Protein AF-A0A7W8BLD5-F1 (afdb_monomer_lite)

Radius of gyration: 14.89 Å; chains: 1; bounding box: 40×36×44 Å

Secondary structure (DSSP, 8-state):
----SEEE-SSSEEEEESSSSEEEEE--HHHHHHHHHHHHH-TTEEEPTT-SEEEEE--SHHHHHHHHHHHHHHHHHHHTS---S-------STT---PPPP------

Organism: NCBI:txid67303

Structure (mmCIF, N/CA/C/O backbone):
data_AF-A0A7W8BLD5-F1
#
_entry.id   AF-A0A7W8BLD5-F1
#
loop_
_atom_site.group_PDB
_atom_site.id
_atom_site.type_symbol
_atom_site.label_atom_id
_atom_site.label_alt_id
_atom_site.label_comp_id
_atom_site.label_asym_id
_atom_site.label_entity_id
_atom_site.label_seq_id
_atom_site.pdbx_PDB_ins_code
_atom_site.Cartn_x
_atom_site.Cartn_y
_atom_site.Cartn_z
_atom_site.occupancy
_atom_site.B_iso_or_equiv
_atom_site.auth_seq_id
_atom_site.auth_comp_id
_atom_site.auth_asym_id
_atom_site.auth_atom_id
_atom_site.pdbx_PDB_model_num
ATOM 1 N N . MET A 1 1 ? 24.623 -1.999 7.599 1.00 39.31 1 MET A N 1
ATOM 2 C CA . MET A 1 1 ? 23.673 -0.877 7.752 1.00 39.31 1 MET A CA 1
ATOM 3 C C . MET A 1 1 ? 22.294 -1.494 7.961 1.00 39.31 1 MET A C 1
ATOM 5 O O . MET A 1 1 ? 21.892 -2.286 7.121 1.00 39.31 1 MET A O 1
ATOM 9 N N . ARG A 1 2 ? 21.638 -1.289 9.112 1.00 40.41 2 ARG A N 1
ATOM 10 C CA . ARG A 1 2 ? 20.278 -1.806 9.354 1.00 40.41 2 ARG A CA 1
ATOM 11 C C . ARG A 1 2 ? 19.294 -0.724 8.914 1.00 40.41 2 ARG A C 1
ATOM 13 O O . ARG A 1 2 ? 19.271 0.336 9.530 1.00 40.41 2 ARG A O 1
ATOM 20 N N . TYR A 1 3 ? 18.550 -0.962 7.838 1.00 56.41 3 TYR A N 1
ATOM 21 C CA . TYR A 1 3 ? 17.426 -0.103 7.462 1.00 56.41 3 TYR A CA 1
ATOM 22 C C . TYR A 1 3 ? 16.358 -0.158 8.566 1.00 56.41 3 TYR A C 1
ATOM 24 O O . TYR A 1 3 ? 16.270 -1.153 9.293 1.00 56.41 3 TYR A O 1
ATOM 32 N N . GLY A 1 4 ? 15.592 0.923 8.739 1.00 60.72 4 GLY A N 1
ATOM 33 C CA . GLY A 1 4 ? 14.488 0.953 9.700 1.00 60.72 4 GLY A CA 1
ATOM 34 C C . GLY A 1 4 ? 13.518 -0.194 9.418 1.00 60.72 4 GLY A C 1
ATOM 35 O O . GLY A 1 4 ? 13.099 -0.376 8.282 1.00 60.72 4 GLY A O 1
ATOM 36 N N . GLN A 1 5 ? 13.206 -0.999 10.433 1.00 71.81 5 GLN A N 1
ATOM 37 C CA . GLN A 1 5 ? 12.419 -2.227 10.253 1.00 71.81 5 GLN A CA 1
ATOM 38 C C . GLN A 1 5 ? 10.909 -1.964 10.187 1.00 71.81 5 GLN A C 1
ATOM 40 O O . GLN A 1 5 ? 10.168 -2.806 9.690 1.00 71.81 5 GLN A O 1
ATOM 45 N N . ALA A 1 6 ? 10.450 -0.801 10.659 1.00 80.00 6 ALA A N 1
ATOM 46 C CA . ALA A 1 6 ? 9.041 -0.430 10.639 1.00 80.00 6 ALA A CA 1
ATOM 47 C C . ALA A 1 6 ? 8.835 1.094 10.662 1.00 80.00 6 ALA A C 1
ATOM 49 O O . ALA A 1 6 ? 9.631 1.828 11.252 1.00 80.00 6 ALA A O 1
ATOM 50 N N . LEU A 1 7 ? 7.726 1.550 10.072 1.00 80.12 7 LEU A N 1
ATOM 51 C CA . LEU A 1 7 ? 7.172 2.895 10.225 1.00 80.12 7 LEU A CA 1
ATOM 52 C C . LEU A 1 7 ? 5.898 2.802 11.063 1.00 80.12 7 LEU A C 1
ATOM 54 O O . LEU A 1 7 ? 4.953 2.101 10.696 1.00 80.12 7 LEU A O 1
ATOM 58 N N . ARG A 1 8 ? 5.850 3.543 12.170 1.00 79.19 8 ARG A N 1
ATOM 59 C CA . ARG A 1 8 ? 4.683 3.605 13.054 1.00 79.19 8 ARG A CA 1
ATOM 60 C C . ARG A 1 8 ? 4.092 5.005 13.062 1.00 79.19 8 ARG A C 1
ATOM 62 O O . ARG A 1 8 ? 4.820 5.986 13.186 1.00 79.19 8 ARG A O 1
ATOM 69 N N . GLY A 1 9 ? 2.772 5.079 12.949 1.00 69.25 9 GLY A N 1
ATOM 70 C CA . GLY A 1 9 ? 2.019 6.271 13.305 1.00 69.25 9 GLY A CA 1
ATOM 71 C C . GLY A 1 9 ? 1.779 6.340 14.820 1.00 69.25 9 GLY A C 1
ATOM 72 O O . GLY A 1 9 ? 2.180 5.441 15.561 1.00 69.25 9 GLY A O 1
ATOM 73 N N . PRO A 1 10 ? 1.067 7.369 15.304 1.00 67.75 10 PRO A N 1
ATOM 74 C CA . PRO A 1 10 ? 0.796 7.546 16.735 1.00 67.75 10 PRO A CA 1
ATOM 75 C C . PRO A 1 10 ? -0.016 6.410 17.377 1.00 67.75 10 PRO A C 1
ATOM 77 O O . PRO A 1 10 ? -0.017 6.272 18.597 1.00 67.75 10 PRO A O 1
ATOM 80 N N . ARG A 1 11 ? -0.761 5.642 16.572 1.00 67.00 11 ARG A N 1
ATOM 81 C CA . ARG A 1 11 ? -1.717 4.628 17.048 1.00 67.00 11 ARG A CA 1
ATOM 82 C C . ARG A 1 11 ? -1.542 3.253 16.421 1.00 67.00 11 ARG A C 1
ATOM 84 O O . ARG A 1 11 ? -1.948 2.273 17.031 1.00 67.00 11 ARG A O 1
ATOM 91 N N . ASP A 1 12 ? -0.957 3.177 15.232 1.00 70.88 12 ASP A N 1
ATOM 92 C CA . ASP A 1 12 ? -0.891 1.945 14.457 1.00 70.88 12 ASP A CA 1
ATOM 93 C C . ASP A 1 12 ? 0.476 1.839 13.765 1.00 70.88 12 ASP A C 1
ATOM 95 O O . ASP A 1 12 ? 1.090 2.845 13.395 1.00 70.88 12 ASP A O 1
ATOM 99 N N . GLU A 1 13 ? 0.958 0.611 13.589 1.00 78.25 13 GLU A N 1
ATOM 100 C CA . GLU A 1 13 ? 2.072 0.335 12.686 1.00 78.25 13 GLU A CA 1
ATOM 101 C C . GLU A 1 13 ? 1.569 0.409 11.249 1.00 78.25 13 GLU A C 1
ATOM 103 O O . GLU A 1 13 ? 0.526 -0.153 10.928 1.00 78.25 13 GLU A O 1
ATOM 108 N N . ILE A 1 14 ? 2.288 1.153 10.413 1.00 82.81 14 ILE A N 1
ATOM 109 C CA . ILE A 1 14 ? 1.867 1.462 9.048 1.00 82.81 14 ILE A CA 1
ATOM 110 C C . ILE A 1 14 ? 2.679 0.628 8.070 1.00 82.81 14 ILE A C 1
ATOM 112 O O . ILE A 1 14 ? 2.100 0.018 7.183 1.00 82.81 14 ILE A O 1
ATOM 116 N N . VAL A 1 15 ? 3.998 0.549 8.255 1.00 86.25 15 VAL A N 1
ATOM 117 C CA . VAL A 1 15 ? 4.896 -0.224 7.386 1.00 86.25 15 VAL A CA 1
ATOM 118 C C . VAL A 1 15 ? 5.749 -1.150 8.229 1.00 86.25 15 VAL A C 1
ATOM 120 O O . VAL A 1 15 ? 6.269 -0.728 9.259 1.00 86.25 15 VAL A O 1
ATOM 123 N N . HIS A 1 16 ? 5.961 -2.364 7.743 1.00 85.38 16 HIS A N 1
ATOM 124 C CA . HIS A 1 16 ? 6.917 -3.322 8.269 1.00 85.38 16 HIS A CA 1
ATOM 125 C C . HIS A 1 16 ? 7.752 -3.886 7.118 1.00 85.38 16 HIS A C 1
ATOM 127 O O . HIS A 1 16 ? 7.205 -4.380 6.135 1.00 85.38 16 HIS A O 1
ATOM 133 N N . PHE A 1 17 ? 9.076 -3.849 7.237 1.00 82.50 17 PHE A N 1
ATOM 134 C CA . PHE A 1 17 ? 9.984 -4.430 6.248 1.00 82.50 17 PHE A CA 1
ATOM 135 C C . PHE A 1 17 ? 10.337 -5.861 6.662 1.00 82.50 17 PHE A C 1
ATOM 137 O O . PHE A 1 17 ? 11.023 -6.067 7.664 1.00 82.50 17 PHE A O 1
ATOM 144 N N . HIS A 1 18 ? 9.864 -6.857 5.910 1.00 78.12 18 HIS A N 1
ATOM 145 C CA . HIS A 1 18 ? 10.226 -8.263 6.129 1.00 78.12 18 HIS A CA 1
ATOM 146 C C . HIS A 1 18 ? 11.597 -8.588 5.538 1.00 78.12 18 HIS A C 1
ATOM 148 O O . HIS A 1 18 ? 12.373 -9.344 6.124 1.00 78.12 18 HIS A O 1
ATOM 154 N N . SER A 1 19 ? 11.912 -7.974 4.401 1.00 78.50 19 SER A N 1
ATOM 155 C CA . SER A 1 19 ? 13.214 -8.037 3.748 1.00 78.50 19 SER A CA 1
ATOM 156 C C . SER A 1 19 ? 13.523 -6.683 3.097 1.00 78.50 19 SER A C 1
ATOM 158 O O . SER A 1 19 ? 12.797 -5.707 3.287 1.00 78.50 19 SER A O 1
ATOM 160 N N . SER A 1 20 ? 14.605 -6.592 2.319 1.00 74.81 20 SER A N 1
ATOM 161 C CA . SER A 1 20 ? 14.843 -5.410 1.479 1.00 74.81 20 SER A CA 1
ATOM 162 C C . SER A 1 20 ? 13.847 -5.287 0.320 1.00 74.81 20 SER A C 1
ATOM 164 O O . SER A 1 20 ? 13.815 -4.240 -0.319 1.00 74.81 20 SER A O 1
ATOM 166 N N . ARG A 1 21 ? 13.101 -6.356 0.012 1.00 83.25 21 ARG A N 1
ATOM 167 C CA . ARG A 1 21 ? 12.185 -6.443 -1.132 1.00 83.25 21 ARG A CA 1
ATOM 168 C C . ARG A 1 21 ? 10.728 -6.642 -0.731 1.00 83.25 21 ARG A C 1
ATOM 170 O O . ARG A 1 21 ? 9.856 -6.232 -1.477 1.00 83.25 21 ARG A O 1
ATOM 177 N N . ASP A 1 22 ? 10.472 -7.208 0.442 1.00 85.75 22 ASP A N 1
ATOM 178 C CA . ASP A 1 22 ? 9.125 -7.511 0.915 1.00 85.75 22 ASP A CA 1
ATOM 179 C C . ASP A 1 22 ? 8.715 -6.529 2.003 1.00 85.75 22 ASP A C 1
ATOM 181 O O . ASP A 1 22 ? 9.308 -6.490 3.092 1.00 85.75 22 ASP A O 1
ATOM 185 N N . VAL A 1 23 ? 7.672 -5.759 1.719 1.00 86.38 23 VAL A N 1
ATOM 186 C CA . VAL A 1 23 ? 7.167 -4.732 2.625 1.00 86.38 23 VAL A CA 1
ATOM 187 C C . VAL A 1 23 ? 5.702 -4.990 2.927 1.00 86.38 23 VAL A C 1
ATOM 189 O O . VAL A 1 23 ? 4.869 -4.972 2.030 1.00 86.38 23 VAL A O 1
ATOM 192 N N . ALA A 1 24 ? 5.367 -5.203 4.195 1.00 87.12 24 ALA A N 1
ATOM 193 C CA . ALA A 1 24 ? 3.984 -5.254 4.640 1.00 87.12 24 ALA A CA 1
ATOM 194 C C . ALA A 1 24 ? 3.496 -3.845 4.992 1.00 87.12 24 ALA A C 1
ATOM 196 O O . ALA A 1 24 ? 4.081 -3.149 5.822 1.00 87.12 24 ALA A O 1
ATOM 197 N N . LEU A 1 25 ? 2.398 -3.438 4.370 1.00 88.88 25 LEU A N 1
ATOM 198 C CA . LEU A 1 25 ? 1.727 -2.167 4.578 1.00 88.88 25 LEU A CA 1
ATOM 199 C C . LEU A 1 25 ? 0.354 -2.411 5.203 1.00 88.88 25 LEU A C 1
ATOM 201 O O . LEU A 1 25 ? -0.445 -3.190 4.683 1.00 88.88 25 LEU A O 1
ATOM 205 N N . HIS A 1 26 ? 0.061 -1.722 6.299 1.00 89.12 26 HIS A N 1
ATOM 206 C CA . HIS A 1 26 ? -1.25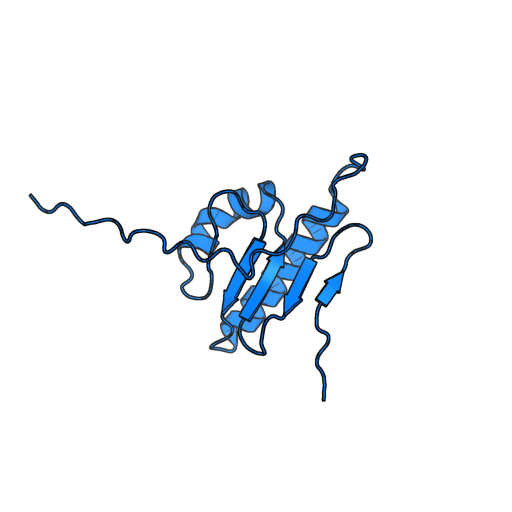9 -1.738 6.905 1.00 89.12 26 HIS A CA 1
ATOM 207 C C . HIS A 1 26 ? -2.151 -0.684 6.248 1.00 89.12 26 HIS A C 1
ATOM 209 O O . HIS A 1 26 ? -1.925 0.522 6.368 1.00 89.12 26 HIS A O 1
ATOM 215 N N . LEU A 1 27 ? -3.195 -1.146 5.572 1.00 86.25 27 LEU A N 1
ATOM 216 C CA . LEU A 1 27 ? -4.228 -0.318 4.975 1.00 86.25 27 LEU A CA 1
ATOM 217 C C . LEU A 1 27 ? -5.542 -0.511 5.724 1.00 86.25 27 LEU A C 1
ATOM 219 O O . LEU A 1 27 ? -5.951 -1.620 6.055 1.00 86.25 27 LEU A O 1
ATOM 223 N N . THR A 1 28 ? -6.267 0.581 5.951 1.00 84.12 28 THR A N 1
ATOM 224 C CA . THR A 1 28 ? -7.640 0.468 6.455 1.00 84.12 28 THR A CA 1
ATOM 225 C C . THR A 1 28 ? -8.518 -0.270 5.439 1.00 84.12 28 THR A C 1
ATOM 227 O O . THR A 1 28 ? -8.323 -0.140 4.231 1.00 84.12 28 THR A O 1
ATOM 230 N N . HIS A 1 29 ? -9.551 -0.973 5.907 1.00 83.19 29 HIS A N 1
ATOM 231 C CA . HIS A 1 29 ? -10.506 -1.656 5.025 1.00 83.19 29 HIS A CA 1
ATOM 232 C C . HIS A 1 29 ? -11.090 -0.722 3.951 1.00 83.19 29 HIS A C 1
ATOM 234 O O . HIS A 1 29 ? -11.234 -1.098 2.791 1.00 83.19 29 HIS A O 1
ATOM 240 N N . ARG A 1 30 ? -11.357 0.538 4.320 1.00 81.94 30 ARG A N 1
ATOM 241 C CA . ARG A 1 30 ? -11.837 1.568 3.391 1.00 81.94 30 ARG A CA 1
ATOM 242 C C . ARG A 1 30 ? -10.818 1.877 2.290 1.00 81.94 30 ARG A C 1
ATOM 244 O O . ARG A 1 30 ? -11.216 2.069 1.146 1.00 81.94 30 ARG A O 1
ATOM 251 N N . ALA A 1 31 ? -9.529 1.938 2.625 1.00 85.62 31 ALA A N 1
ATOM 252 C CA . ALA A 1 31 ? -8.469 2.145 1.642 1.00 85.62 31 ALA A CA 1
ATOM 253 C C . ALA A 1 31 ? -8.352 0.935 0.702 1.00 85.62 31 ALA A C 1
ATOM 255 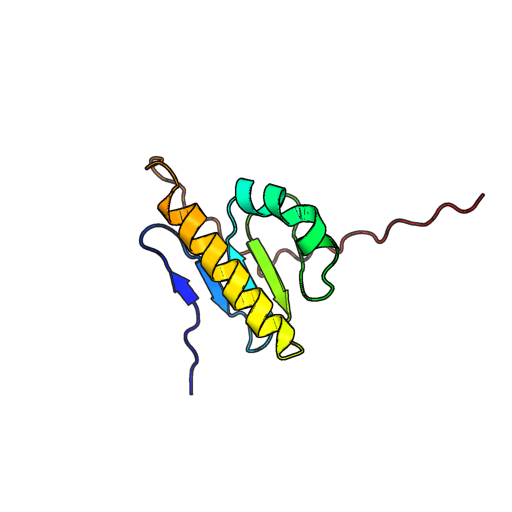O O . ALA A 1 31 ? -8.349 1.120 -0.510 1.00 85.62 31 ALA A O 1
ATOM 256 N N . ILE A 1 32 ? -8.377 -0.291 1.235 1.00 83.50 32 ILE A N 1
ATOM 257 C CA . ILE A 1 32 ? -8.349 -1.514 0.416 1.00 83.50 32 ILE A CA 1
ATOM 258 C C . ILE A 1 32 ? -9.528 -1.543 -0.561 1.00 83.50 32 ILE A C 1
ATOM 260 O O . ILE A 1 32 ? -9.330 -1.778 -1.745 1.00 83.50 32 ILE A O 1
ATOM 264 N N . GLN A 1 33 ? -10.744 -1.237 -0.102 1.00 82.69 33 GLN A N 1
ATOM 265 C CA . GLN A 1 33 ? -11.921 -1.185 -0.974 1.00 82.69 33 GLN A CA 1
ATOM 266 C C . GLN A 1 33 ? -11.813 -0.104 -2.053 1.00 82.69 33 GLN A C 1
ATOM 268 O O . GLN A 1 33 ? -12.195 -0.344 -3.195 1.00 82.69 33 GLN A O 1
ATOM 273 N N . ARG A 1 34 ? -11.293 1.079 -1.705 1.00 82.50 34 ARG A N 1
ATOM 274 C CA . ARG A 1 34 ? -11.147 2.198 -2.646 1.00 82.50 34 ARG A CA 1
ATOM 275 C C . ARG A 1 34 ? -10.187 1.870 -3.787 1.00 82.50 34 ARG A C 1
ATOM 277 O O . ARG A 1 34 ? -10.443 2.285 -4.910 1.00 82.50 34 ARG A O 1
ATOM 284 N N . PHE A 1 35 ? -9.114 1.145 -3.490 1.00 77.75 35 PHE A N 1
ATOM 285 C CA . PHE A 1 35 ? -8.047 0.843 -4.444 1.00 77.75 35 PHE A CA 1
ATOM 286 C C . PHE A 1 35 ? -8.055 -0.618 -4.902 1.00 77.75 35 PHE A C 1
ATOM 288 O O . PHE A 1 35 ? -7.112 -1.055 -5.544 1.00 77.75 35 PHE A O 1
ATOM 295 N N . HIS A 1 36 ? -9.108 -1.386 -4.603 1.00 76.56 36 HIS A N 1
ATOM 296 C CA . HIS A 1 36 ? -9.140 -2.834 -4.829 1.00 76.56 36 HIS A CA 1
ATOM 297 C C . HIS A 1 36 ? -8.764 -3.228 -6.263 1.00 76.56 36 HIS A C 1
ATOM 299 O O . HIS A 1 36 ? -8.006 -4.172 -6.450 1.00 76.56 36 HIS A O 1
ATOM 305 N N . TYR A 1 37 ? -9.258 -2.498 -7.268 1.00 70.12 37 TYR A N 1
ATOM 306 C CA . TYR A 1 37 ? -8.940 -2.768 -8.673 1.00 70.12 37 TYR A CA 1
ATOM 307 C C . TYR A 1 37 ? -7.465 -2.518 -9.004 1.00 70.12 37 TYR A C 1
ATOM 309 O O . TYR A 1 37 ? -6.837 -3.366 -9.633 1.00 70.12 37 TYR A O 1
ATOM 317 N N . ASP A 1 38 ? -6.899 -1.409 -8.527 1.00 74.38 38 ASP A N 1
ATOM 318 C CA . ASP A 1 38 ? -5.489 -1.071 -8.747 1.00 74.38 38 ASP A CA 1
ATOM 319 C C . ASP A 1 38 ? -4.560 -2.036 -7.992 1.00 74.38 38 ASP A C 1
ATOM 321 O O . ASP A 1 38 ? -3.526 -2.456 -8.509 1.00 74.38 38 ASP A O 1
ATOM 325 N N . LEU A 1 39 ? -4.957 -2.444 -6.781 1.00 76.62 39 LEU A N 1
ATOM 326 C CA . LEU A 1 39 ? -4.211 -3.401 -5.966 1.00 76.62 39 LEU A CA 1
ATOM 327 C C . LEU A 1 39 ? -4.260 -4.816 -6.565 1.00 76.62 39 LEU A C 1
ATOM 329 O O . LEU A 1 39 ? -3.237 -5.489 -6.606 1.00 76.62 39 LEU A O 1
ATOM 333 N N . ALA A 1 40 ? -5.424 -5.269 -7.041 1.00 73.19 40 ALA A N 1
ATOM 334 C CA . ALA A 1 40 ? -5.591 -6.600 -7.631 1.00 73.19 40 ALA A CA 1
ATOM 335 C C . ALA A 1 40 ? -4.937 -6.729 -9.018 1.00 73.19 40 ALA A C 1
ATOM 337 O O . ALA A 1 40 ? -4.565 -7.830 -9.418 1.00 73.19 40 ALA A O 1
ATOM 338 N N . GLY A 1 41 ? -4.800 -5.621 -9.753 1.00 74.06 41 GLY A N 1
ATOM 339 C CA . GLY A 1 41 ? -4.140 -5.591 -11.059 1.00 74.06 41 GLY A CA 1
ATOM 340 C C . GLY A 1 41 ? -2.609 -5.552 -10.996 1.00 74.06 41 GLY A C 1
ATOM 341 O O . GLY A 1 41 ? -1.957 -5.766 -12.017 1.00 74.06 41 GLY A O 1
ATOM 342 N N . SER A 1 42 ? -2.025 -5.284 -9.825 1.00 78.75 42 SER A N 1
ATOM 343 C CA . SER A 1 42 ? -0.577 -5.153 -9.663 1.00 78.75 42 SER A CA 1
ATOM 344 C C . SER A 1 42 ? 0.075 -6.476 -9.269 1.00 78.75 42 SER A C 1
ATOM 346 O O . SER A 1 42 ? -0.231 -7.049 -8.226 1.00 78.75 42 SER A O 1
ATOM 348 N N . SER A 1 43 ? 1.050 -6.934 -10.059 1.00 79.75 43 SER A N 1
ATOM 349 C CA . SER A 1 43 ? 1.859 -8.115 -9.724 1.00 79.75 43 SER A CA 1
ATOM 350 C C . SER A 1 43 ? 2.780 -7.896 -8.524 1.00 79.75 43 SER A C 1
ATOM 352 O O . SER A 1 43 ? 3.230 -8.868 -7.922 1.00 79.75 43 SER A O 1
ATOM 354 N N . ALA A 1 44 ? 3.057 -6.637 -8.174 1.00 85.38 44 ALA A N 1
ATOM 355 C CA . ALA A 1 44 ? 3.855 -6.281 -7.009 1.00 85.38 44 ALA A CA 1
ATOM 356 C C . ALA A 1 44 ? 3.069 -6.438 -5.700 1.00 85.38 44 ALA A C 1
ATOM 358 O O . ALA A 1 44 ? 3.655 -6.362 -4.626 1.00 85.38 44 ALA A O 1
ATOM 359 N N . ILE A 1 45 ? 1.748 -6.637 -5.751 1.00 85.19 45 ILE A N 1
ATOM 360 C CA . ILE A 1 45 ? 0.887 -6.597 -4.571 1.00 85.19 45 ILE A CA 1
ATOM 361 C C . ILE A 1 45 ? 0.314 -7.979 -4.255 1.00 85.19 45 ILE A C 1
ATOM 363 O O . ILE A 1 45 ? -0.261 -8.660 -5.098 1.00 85.19 45 ILE A O 1
ATOM 367 N N . GLN A 1 46 ? 0.413 -8.369 -2.985 1.00 85.19 46 GLN A N 1
ATOM 368 C CA . GLN A 1 46 ? -0.247 -9.544 -2.431 1.00 85.19 46 GLN A CA 1
ATOM 369 C C . GLN A 1 46 ? -1.201 -9.133 -1.310 1.00 85.19 46 GLN A C 1
ATOM 371 O O . GLN A 1 46 ? -0.801 -8.629 -0.258 1.00 85.19 46 GLN A O 1
ATOM 376 N N . LEU A 1 47 ? -2.487 -9.381 -1.544 1.00 82.12 47 LEU A N 1
ATOM 377 C CA . LEU A 1 47 ? -3.570 -9.168 -0.590 1.00 82.12 47 LEU A CA 1
ATOM 378 C C . LEU A 1 47 ? -3.936 -10.493 0.077 1.00 82.12 47 LEU A C 1
ATOM 380 O O . LEU A 1 47 ? -4.226 -11.475 -0.606 1.00 82.12 47 LEU A O 1
ATOM 384 N N . LEU A 1 48 ? -3.979 -10.511 1.410 1.00 75.25 48 LEU A N 1
ATOM 385 C CA . LEU A 1 48 ? -4.539 -11.636 2.152 1.00 75.25 48 LEU A CA 1
ATOM 386 C C . LEU A 1 48 ? -6.037 -11.385 2.403 1.00 75.25 48 LEU A C 1
ATOM 388 O O . LEU A 1 48 ? -6.364 -10.401 3.076 1.00 75.25 48 LEU A O 1
ATOM 392 N N . PRO A 1 49 ? -6.955 -12.247 1.923 1.00 73.25 49 PRO A N 1
ATOM 393 C CA . PRO A 1 49 ? -8.385 -12.068 2.151 1.00 73.25 49 PRO A CA 1
ATOM 394 C C . PRO A 1 49 ? -8.718 -11.914 3.640 1.00 73.25 49 PRO A C 1
ATOM 396 O O . PRO A 1 49 ? -8.292 -12.711 4.477 1.00 73.25 49 PRO A O 1
ATOM 399 N N . GLY A 1 50 ? -9.477 -10.869 3.975 1.00 74.31 50 GLY A N 1
ATOM 400 C CA . GLY A 1 50 ? -9.878 -10.570 5.353 1.00 74.31 50 GLY A CA 1
ATOM 401 C C . GLY A 1 50 ? -8.786 -9.948 6.232 1.00 74.31 50 GLY A C 1
ATOM 402 O O . GLY A 1 50 ? -9.018 -9.766 7.426 1.00 74.31 50 GLY A O 1
ATOM 403 N N . SER A 1 51 ? -7.621 -9.604 5.675 1.00 80.81 51 SER A N 1
ATOM 404 C CA . SER A 1 51 ? -6.576 -8.872 6.391 1.00 80.81 51 SER A CA 1
ATOM 405 C C . SER A 1 51 ? -6.441 -7.431 5.903 1.00 80.81 51 SER A C 1
ATOM 407 O O . SER A 1 51 ? -6.621 -7.130 4.727 1.00 80.81 51 SER A O 1
ATOM 409 N N . CYS A 1 52 ? -6.079 -6.545 6.829 1.00 85.12 52 CYS A N 1
ATOM 410 C CA . CYS A 1 52 ? -5.729 -5.151 6.555 1.00 85.12 52 CYS A CA 1
ATOM 411 C C . CYS A 1 52 ? -4.259 -4.979 6.136 1.00 85.12 52 CYS A C 1
ATOM 413 O O . CYS A 1 52 ? -3.825 -3.868 5.851 1.00 85.12 52 CYS A O 1
ATOM 415 N N . TRP A 1 53 ? -3.477 -6.058 6.118 1.00 85.94 53 TRP A N 1
ATOM 416 C CA . TRP A 1 53 ? -2.075 -6.026 5.719 1.00 85.94 53 TRP A CA 1
ATOM 417 C C . TRP A 1 53 ? -1.909 -6.483 4.273 1.00 85.94 53 TRP A C 1
ATOM 419 O O . TRP A 1 53 ? -2.368 -7.564 3.892 1.00 85.94 53 TRP A O 1
ATOM 429 N N . VAL A 1 54 ? -1.210 -5.660 3.503 1.00 87.56 54 VAL A N 1
ATOM 430 C CA . VAL A 1 54 ? -0.893 -5.862 2.092 1.00 87.56 54 VAL A CA 1
ATOM 431 C C . VAL A 1 54 ? 0.614 -5.992 1.953 1.00 87.56 54 VAL A C 1
ATOM 433 O O . VAL A 1 54 ? 1.339 -5.144 2.461 1.00 87.56 54 VAL A O 1
ATOM 436 N N . THR A 1 55 ? 1.094 -7.027 1.272 1.00 89.56 55 THR A N 1
ATOM 437 C CA . THR A 1 55 ? 2.525 -7.167 0.980 1.00 89.56 55 THR A CA 1
ATOM 438 C C . THR A 1 55 ? 2.829 -6.550 -0.378 1.00 89.56 55 THR A C 1
ATOM 440 O O . THR A 1 55 ? 2.129 -6.830 -1.350 1.00 89.56 55 THR A O 1
ATOM 443 N N . VAL A 1 56 ? 3.869 -5.724 -0.439 1.00 88.38 56 VAL A N 1
ATOM 444 C CA . VAL A 1 56 ? 4.405 -5.115 -1.656 1.00 88.38 56 VAL A CA 1
ATOM 445 C C . VAL A 1 56 ? 5.795 -5.691 -1.923 1.00 88.38 56 VAL A C 1
ATOM 447 O O . VAL A 1 56 ? 6.659 -5.653 -1.043 1.00 88.38 56 VAL A O 1
ATOM 450 N N . HIS A 1 57 ? 5.983 -6.214 -3.131 1.00 90.38 57 HIS A N 1
ATOM 451 C CA . HIS A 1 57 ? 7.233 -6.731 -3.681 1.00 90.38 57 HIS A CA 1
ATOM 452 C C . HIS A 1 57 ? 7.951 -5.614 -4.436 1.00 90.38 57 HIS A C 1
ATOM 454 O O . HIS A 1 57 ? 7.406 -5.051 -5.381 1.00 90.38 57 HIS A O 1
ATOM 460 N N . LEU A 1 58 ? 9.158 -5.263 -3.997 1.00 88.44 58 LEU A N 1
ATOM 461 C CA . LEU A 1 58 ? 9.975 -4.195 -4.573 1.00 88.44 58 LEU A CA 1
ATOM 462 C C . LEU A 1 58 ? 10.986 -4.776 -5.566 1.00 88.44 58 LEU A C 1
ATOM 464 O O . LEU A 1 58 ? 12.154 -5.000 -5.226 1.00 88.44 58 LEU A O 1
ATOM 468 N N . ASP A 1 59 ? 10.536 -5.025 -6.793 1.00 86.31 59 ASP A N 1
ATOM 469 C CA . ASP A 1 59 ? 11.367 -5.610 -7.847 1.00 86.31 59 ASP A CA 1
ATOM 470 C C . ASP A 1 59 ? 11.918 -4.569 -8.823 1.00 86.31 59 ASP A C 1
ATOM 472 O O . ASP A 1 59 ? 13.006 -4.756 -9.378 1.00 86.31 59 ASP A O 1
ATOM 476 N N . CYS A 1 60 ? 11.225 -3.442 -8.982 1.00 85.31 60 CYS A N 1
ATOM 477 C CA . CYS A 1 60 ? 11.644 -2.323 -9.813 1.00 85.31 60 CYS A CA 1
ATOM 478 C C . CYS A 1 60 ? 11.436 -0.963 -9.125 1.00 85.31 60 CYS A C 1
ATOM 480 O O . CYS A 1 60 ? 10.811 -0.849 -8.072 1.00 85.31 60 CYS A O 1
ATOM 482 N N . ALA A 1 61 ? 11.972 0.102 -9.732 1.00 85.81 61 ALA A N 1
ATOM 483 C CA . ALA A 1 61 ? 11.832 1.461 -9.201 1.00 85.81 61 ALA A CA 1
ATOM 484 C C . ALA A 1 61 ? 10.360 1.902 -9.086 1.00 85.81 61 ALA A C 1
ATOM 486 O O . ALA A 1 61 ? 9.996 2.545 -8.106 1.00 85.81 61 ALA A O 1
ATOM 487 N N . GLY A 1 62 ? 9.506 1.482 -10.027 1.00 85.81 62 GLY A N 1
ATOM 488 C CA . GLY A 1 62 ? 8.074 1.788 -9.992 1.00 85.81 62 GLY A CA 1
ATOM 489 C C . GLY A 1 62 ? 7.353 1.195 -8.777 1.00 85.81 62 GLY A C 1
ATOM 490 O O . GLY A 1 62 ? 6.409 1.800 -8.274 1.00 85.81 62 GLY A O 1
ATOM 491 N N . ASP A 1 63 ? 7.832 0.069 -8.241 1.00 85.12 63 ASP A N 1
ATOM 492 C CA . ASP A 1 63 ? 7.254 -0.539 -7.036 1.00 85.12 63 ASP A CA 1
ATOM 493 C C . ASP A 1 63 ? 7.564 0.289 -5.784 1.00 85.12 63 ASP A C 1
ATOM 495 O O . ASP A 1 63 ? 6.767 0.343 -4.847 1.00 85.12 63 ASP A O 1
ATOM 499 N N . VAL A 1 64 ? 8.705 0.988 -5.777 1.00 86.25 64 VAL A N 1
ATOM 500 C CA . VAL A 1 64 ? 9.055 1.932 -4.710 1.00 86.25 64 VAL A CA 1
ATOM 501 C C . VAL A 1 64 ? 8.132 3.150 -4.760 1.00 86.25 64 VAL A C 1
ATOM 503 O O . VAL A 1 64 ? 7.613 3.557 -3.721 1.00 86.25 64 VAL A O 1
ATOM 506 N N . ASP A 1 65 ? 7.863 3.695 -5.948 1.00 87.19 65 ASP A N 1
ATOM 507 C CA . ASP A 1 65 ? 6.926 4.816 -6.125 1.00 87.19 65 ASP A CA 1
ATOM 508 C C . ASP A 1 65 ? 5.489 4.428 -5.730 1.00 87.19 65 ASP A C 1
ATOM 510 O O . ASP A 1 65 ? 4.774 5.193 -5.066 1.00 87.19 65 ASP A O 1
ATOM 514 N N . LEU A 1 66 ? 5.078 3.204 -6.074 1.00 86.38 66 LEU A N 1
ATOM 515 C CA . LEU A 1 66 ? 3.813 2.610 -5.645 1.00 86.38 66 LEU A CA 1
ATOM 516 C C . LEU A 1 66 ? 3.748 2.485 -4.118 1.00 86.38 66 LEU A C 1
ATOM 518 O O . LEU A 1 66 ? 2.769 2.922 -3.509 1.00 86.38 66 LEU A O 1
ATOM 522 N N . LEU A 1 67 ? 4.795 1.946 -3.485 1.00 88.00 67 LEU A N 1
ATOM 523 C CA . LEU A 1 67 ? 4.877 1.838 -2.030 1.00 88.00 67 LEU A CA 1
ATOM 524 C C . LEU A 1 67 ? 4.748 3.215 -1.366 1.00 88.00 67 LEU A C 1
ATOM 526 O O . LEU A 1 67 ? 3.951 3.366 -0.443 1.00 88.00 67 LEU A O 1
ATOM 530 N N . LEU A 1 68 ? 5.473 4.233 -1.840 1.00 89.06 68 LEU A N 1
ATOM 531 C CA . LEU A 1 68 ? 5.409 5.594 -1.289 1.00 89.06 68 LEU A CA 1
ATOM 532 C C . LEU A 1 68 ? 4.005 6.209 -1.404 1.00 89.06 68 LEU A C 1
ATOM 534 O O . LEU A 1 68 ? 3.519 6.854 -0.465 1.00 89.06 68 LEU A O 1
ATOM 538 N N . SER A 1 69 ? 3.330 5.968 -2.528 1.00 89.06 69 SER A N 1
ATOM 539 C CA . SER A 1 69 ? 1.953 6.415 -2.754 1.00 89.06 69 SER A CA 1
ATOM 540 C C . SER A 1 69 ? 0.988 5.746 -1.772 1.00 89.06 69 SER A C 1
ATOM 542 O O . SER A 1 69 ? 0.188 6.416 -1.115 1.00 89.06 69 SER A O 1
ATOM 544 N N . LEU A 1 70 ? 1.107 4.429 -1.595 1.00 88.50 70 LEU A N 1
ATOM 545 C CA . LEU A 1 70 ? 0.271 3.674 -0.665 1.00 88.50 70 LEU A CA 1
ATOM 546 C C . LEU A 1 70 ? 0.561 4.021 0.803 1.00 88.50 70 LEU A C 1
ATOM 548 O O . LEU A 1 70 ? -0.370 4.075 1.603 1.00 88.50 70 LEU A O 1
ATOM 552 N N . VAL A 1 71 ? 1.814 4.317 1.165 1.00 89.25 71 VAL A N 1
ATOM 553 C CA . VAL A 1 71 ? 2.180 4.799 2.509 1.00 89.25 71 VAL A CA 1
ATOM 554 C C . VAL A 1 71 ? 1.502 6.130 2.815 1.00 89.25 71 VAL A C 1
ATOM 556 O O . VAL A 1 71 ? 0.962 6.297 3.909 1.00 89.25 71 VAL A O 1
ATOM 559 N N . SER A 1 72 ? 1.474 7.056 1.855 1.00 88.75 72 SER A N 1
ATOM 560 C CA . SER A 1 72 ? 0.762 8.333 2.006 1.00 88.75 72 SER A CA 1
ATOM 561 C C . SER A 1 72 ? -0.734 8.113 2.250 1.00 88.75 72 SER A C 1
ATOM 563 O O . SER A 1 72 ? -1.290 8.632 3.217 1.00 88.75 72 SER A O 1
ATOM 565 N N . VAL A 1 73 ? -1.366 7.249 1.450 1.00 87.38 73 VAL A N 1
ATOM 566 C CA . VAL A 1 73 ? -2.776 6.859 1.626 1.00 87.38 73 VAL A CA 1
ATOM 567 C C . VAL A 1 73 ? -3.021 6.215 2.993 1.00 87.38 73 VAL A C 1
ATOM 569 O O . VAL A 1 73 ? -4.022 6.512 3.651 1.00 87.38 73 VAL A O 1
ATOM 572 N N . ALA A 1 74 ? -2.123 5.332 3.436 1.00 87.00 74 ALA A N 1
ATOM 573 C CA . ALA A 1 74 ? -2.212 4.682 4.736 1.00 87.00 74 ALA A CA 1
ATOM 574 C C . ALA A 1 74 ? -2.161 5.722 5.863 1.00 87.00 74 ALA A C 1
ATOM 576 O O . ALA A 1 74 ? -3.037 5.748 6.726 1.00 87.00 74 ALA A O 1
ATOM 577 N N . LEU A 1 75 ? -1.186 6.631 5.817 1.00 85.25 75 LEU A N 1
ATOM 578 C CA . LEU A 1 75 ? -1.037 7.715 6.786 1.00 85.25 75 LEU A CA 1
ATOM 579 C C . LEU A 1 75 ? -2.296 8.584 6.863 1.00 85.25 75 LEU A C 1
ATOM 581 O O . LEU A 1 75 ? -2.823 8.783 7.958 1.00 85.25 75 LEU A O 1
ATOM 585 N N . GLU A 1 76 ? -2.817 9.049 5.727 1.00 85.06 76 GLU A N 1
ATOM 586 C CA . GLU A 1 76 ? -4.040 9.859 5.677 1.00 85.06 76 GLU A CA 1
ATOM 587 C C . GLU A 1 76 ? -5.252 9.115 6.249 1.00 85.06 76 GLU A C 1
ATOM 589 O O . GLU A 1 76 ? -6.019 9.663 7.047 1.00 85.06 76 GLU A O 1
ATOM 594 N N . ALA A 1 77 ? -5.428 7.845 5.879 1.00 83.94 77 ALA A N 1
ATOM 595 C CA . ALA A 1 77 ? -6.545 7.037 6.353 1.00 83.94 77 ALA A CA 1
ATOM 596 C C . ALA A 1 77 ? -6.475 6.781 7.867 1.00 83.94 77 ALA A C 1
ATOM 598 O O . ALA A 1 77 ? -7.508 6.784 8.541 1.00 83.94 77 ALA A O 1
ATOM 599 N N . HIS A 1 78 ? -5.270 6.584 8.406 1.00 80.00 78 HIS A N 1
ATOM 600 C CA . HIS A 1 78 ? -5.045 6.390 9.836 1.00 80.00 78 HIS A CA 1
ATOM 601 C C . HIS A 1 78 ? -5.215 7.684 10.644 1.00 80.00 78 HIS A C 1
ATOM 603 O O . HIS A 1 78 ? -5.750 7.638 11.753 1.00 80.00 78 HIS A O 1
ATOM 609 N N . GLN A 1 79 ? -4.824 8.839 10.097 1.00 78.94 79 GLN A N 1
ATOM 610 C CA . GLN A 1 79 ? -5.033 10.146 10.734 1.00 78.94 79 GLN A CA 1
ATOM 611 C C . GLN A 1 79 ? -6.515 10.537 10.784 1.00 78.94 79 GLN A C 1
ATOM 613 O O . GLN A 1 79 ? -6.979 11.066 11.792 1.00 78.94 79 GLN A O 1
ATOM 618 N N . ASN A 1 80 ? -7.273 10.213 9.735 1.00 77.25 80 ASN A N 1
ATOM 619 C CA . ASN A 1 80 ? -8.701 10.520 9.638 1.00 77.25 80 ASN A CA 1
ATOM 620 C C . ASN A 1 80 ? -9.608 9.485 10.333 1.00 77.25 80 ASN A C 1
ATOM 622 O O . ASN A 1 80 ? -10.836 9.583 10.248 1.00 77.25 80 ASN A O 1
ATOM 626 N N . ARG A 1 81 ? -9.039 8.482 11.022 1.00 67.88 81 ARG A N 1
ATOM 627 C CA . ARG A 1 81 ? -9.820 7.505 11.790 1.00 67.88 81 ARG A CA 1
ATOM 628 C C . ARG A 1 81 ? -10.331 8.164 13.079 1.00 67.88 81 ARG A C 1
ATOM 630 O O . ARG A 1 81 ? -9.514 8.663 13.861 1.00 67.88 81 ARG A O 1
ATOM 637 N N . PRO A 1 82 ? -11.650 8.139 13.363 1.00 63.62 82 PRO A N 1
ATOM 638 C CA . PRO A 1 82 ? -12.153 8.601 14.652 1.00 63.62 82 PRO A CA 1
ATOM 639 C C . PRO A 1 82 ? -11.454 7.831 15.786 1.00 63.62 82 PRO A C 1
ATOM 641 O O . PRO A 1 82 ? -11.072 6.673 15.585 1.00 63.62 82 PRO A O 1
ATOM 644 N N . PRO A 1 83 ? -11.238 8.447 16.963 1.00 57.53 83 PRO A N 1
ATOM 645 C CA . PRO A 1 83 ? -10.600 7.793 18.100 1.00 57.53 83 PRO A CA 1
ATOM 646 C C . PRO A 1 83 ? -11.480 6.646 18.612 1.00 57.53 83 PRO A C 1
ATOM 648 O O . PRO A 1 83 ? -12.276 6.801 19.528 1.00 57.53 83 PRO A O 1
ATOM 651 N N . SER A 1 84 ? -11.352 5.480 17.992 1.00 54.22 84 SER A N 1
ATOM 652 C CA . SER A 1 84 ? -11.955 4.237 18.444 1.00 54.22 84 SER A CA 1
ATOM 653 C C . SER A 1 84 ? -11.106 3.682 19.586 1.00 54.22 84 SER A C 1
ATOM 655 O O . SER A 1 84 ? -9.914 3.411 19.407 1.00 54.22 84 SER A O 1
ATOM 657 N N . THR A 1 85 ? -11.721 3.534 20.756 1.00 47.78 85 THR A N 1
ATOM 658 C CA . THR A 1 85 ? -11.157 2.903 21.952 1.00 47.78 85 THR A CA 1
ATOM 659 C C . THR A 1 85 ? -10.628 1.505 21.626 1.00 47.78 85 THR A C 1
ATOM 661 O O . THR A 1 85 ? -11.400 0.638 21.235 1.00 47.78 85 THR A O 1
ATOM 664 N N . LEU A 1 86 ? -9.319 1.306 21.819 1.00 53.72 86 LEU A N 1
ATOM 665 C CA . LEU A 1 86 ? -8.648 0.002 21.918 1.00 53.72 86 LEU A CA 1
ATOM 666 C C . LEU A 1 86 ? -8.853 -0.938 20.716 1.00 53.72 86 LEU A C 1
ATOM 668 O O . LEU A 1 86 ? -9.529 -1.956 20.816 1.00 53.72 86 LEU A O 1
ATOM 672 N N . SER A 1 87 ? -8.177 -0.659 19.599 1.00 48.47 87 SER A N 1
ATOM 673 C CA . SER A 1 87 ? -7.825 -1.741 18.672 1.00 48.47 87 SER A CA 1
ATOM 674 C C . SER A 1 87 ? -6.485 -2.308 19.127 1.00 48.47 87 SER A C 1
ATOM 676 O O . SER A 1 87 ? -5.477 -1.604 19.086 1.00 48.47 87 SER A O 1
ATOM 678 N N . ALA A 1 88 ? -6.479 -3.551 19.610 1.00 50.84 88 ALA A N 1
ATOM 679 C CA . ALA A 1 88 ? -5.247 -4.292 19.871 1.00 50.84 88 ALA A CA 1
ATOM 680 C C . ALA A 1 88 ? -4.362 -4.292 18.607 1.00 50.84 88 ALA A C 1
ATOM 682 O O . ALA A 1 88 ? -4.911 -4.251 17.499 1.00 50.84 88 ALA A O 1
ATOM 683 N N . PRO A 1 89 ? -3.022 -4.334 18.734 1.00 53.00 89 PRO A N 1
ATOM 684 C CA . PRO A 1 89 ? -2.145 -4.405 17.574 1.00 53.00 89 PRO A CA 1
ATOM 685 C C . PRO A 1 89 ? -2.453 -5.699 16.813 1.00 53.00 89 PRO A C 1
ATOM 687 O O . PRO A 1 89 ? -2.118 -6.793 17.265 1.00 53.00 89 PRO A O 1
ATOM 690 N N . ALA A 1 90 ? -3.148 -5.578 15.680 1.00 54.84 90 ALA A N 1
ATOM 691 C CA . ALA A 1 90 ? -3.417 -6.698 14.795 1.00 54.84 90 ALA A CA 1
ATOM 692 C C . ALA A 1 90 ? -2.068 -7.184 14.253 1.00 54.84 90 ALA A C 1
ATOM 694 O O . ALA A 1 90 ? -1.412 -6.479 13.485 1.00 54.84 90 ALA A O 1
ATOM 695 N N . GLY A 1 91 ? -1.630 -8.354 14.722 1.00 54.59 91 GLY A N 1
ATOM 696 C CA . GLY A 1 91 ? -0.350 -8.948 14.346 1.00 54.59 91 GLY A CA 1
ATOM 697 C C . GLY A 1 91 ? -0.179 -9.017 12.828 1.00 54.59 91 GLY A C 1
ATOM 698 O O . GLY A 1 91 ? -1.119 -9.327 12.098 1.00 54.59 91 GLY A O 1
ATOM 699 N N . CYS A 1 92 ? 1.029 -8.693 12.369 1.00 53.59 92 CYS A N 1
ATOM 700 C CA . CYS A 1 92 ? 1.413 -8.694 10.961 1.00 53.59 92 CYS A CA 1
ATOM 701 C C . CYS A 1 92 ? 1.273 -10.097 10.322 1.00 53.59 92 CYS A C 1
ATOM 703 O O . CYS A 1 92 ? 1.529 -11.114 10.969 1.00 53.59 92 CYS A O 1
ATOM 705 N N . ASN A 1 93 ? 0.901 -10.156 9.036 1.00 50.91 93 ASN A N 1
ATOM 706 C CA . ASN A 1 93 ? 0.564 -11.377 8.277 1.00 50.91 93 ASN A CA 1
ATOM 707 C C . ASN A 1 93 ? 1.747 -12.316 7.937 1.00 50.91 93 ASN A C 1
ATOM 709 O O . ASN A 1 93 ? 1.558 -13.270 7.186 1.00 50.91 93 ASN A O 1
ATOM 713 N N . VAL A 1 94 ? 2.955 -12.094 8.461 1.00 51.34 94 VAL A N 1
ATOM 714 C CA . VAL A 1 94 ? 4.208 -12.739 7.999 1.00 51.34 94 VAL A CA 1
ATOM 715 C C . VAL A 1 94 ? 4.253 -14.278 8.099 1.00 51.34 94 VAL A C 1
ATOM 717 O O . VAL A 1 94 ? 5.128 -14.908 7.521 1.00 51.34 94 VAL A O 1
ATOM 720 N N . HIS A 1 95 ? 3.2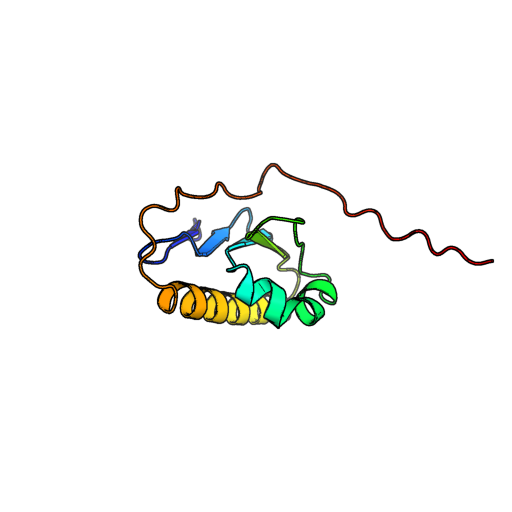86 -14.909 8.771 1.00 45.25 95 HIS A N 1
ATOM 721 C CA . HIS A 1 95 ? 3.148 -16.374 8.844 1.00 45.25 95 HIS A CA 1
ATOM 722 C C . HIS A 1 95 ? 1.851 -16.913 8.221 1.00 45.25 95 HIS A C 1
ATOM 724 O O . HIS A 1 95 ? 1.476 -18.059 8.460 1.00 45.25 95 HIS A O 1
ATOM 730 N N . ARG A 1 96 ? 1.132 -16.103 7.436 1.00 47.94 96 ARG A N 1
ATOM 731 C CA . ARG A 1 96 ? -0.180 -16.462 6.887 1.00 47.94 96 ARG A CA 1
ATOM 732 C C . ARG A 1 96 ? -0.151 -16.414 5.360 1.00 47.94 96 ARG A C 1
ATOM 734 O O . ARG A 1 96 ? -0.825 -15.611 4.729 1.00 47.94 96 ARG A O 1
ATOM 741 N N . VAL A 1 97 ? 0.661 -17.289 4.766 1.00 41.16 97 VAL A N 1
ATOM 742 C CA . VAL A 1 97 ? 0.613 -17.573 3.326 1.00 41.16 97 VAL A CA 1
ATOM 743 C C . VAL A 1 97 ? -0.660 -18.373 3.055 1.00 41.16 97 VAL A C 1
ATOM 745 O O . VAL A 1 97 ? -0.723 -19.560 3.363 1.00 41.16 97 VAL A O 1
ATOM 748 N N . THR A 1 98 ? -1.680 -17.749 2.471 1.00 46.19 98 THR A N 1
ATOM 749 C CA . THR A 1 98 ? -2.686 -18.497 1.707 1.00 46.19 98 THR A CA 1
ATOM 750 C C . THR A 1 98 ? -2.503 -18.158 0.244 1.00 46.19 98 THR A C 1
ATOM 752 O O . THR A 1 98 ? -2.755 -17.030 -0.175 1.00 46.19 98 THR A O 1
ATOM 755 N N . VAL A 1 99 ? -2.042 -19.147 -0.518 1.00 39.19 99 VAL A N 1
ATOM 756 C CA . VAL A 1 99 ? -2.058 -19.130 -1.980 1.00 39.19 99 VAL A CA 1
ATOM 757 C C . VAL A 1 99 ? -3.502 -18.881 -2.414 1.00 39.19 99 VAL A C 1
ATOM 759 O O . VAL A 1 99 ? -4.384 -19.669 -2.072 1.00 39.19 99 VAL A O 1
ATOM 762 N N . LEU A 1 100 ? -3.755 -17.779 -3.123 1.00 45.06 100 LEU A N 1
ATOM 763 C CA . LEU A 1 100 ? -5.041 -17.581 -3.785 1.00 45.06 100 LEU A CA 1
ATOM 764 C C . LEU A 1 100 ? -5.141 -18.644 -4.894 1.00 45.06 100 LEU A C 1
ATOM 766 O O . LEU A 1 100 ? -4.220 -18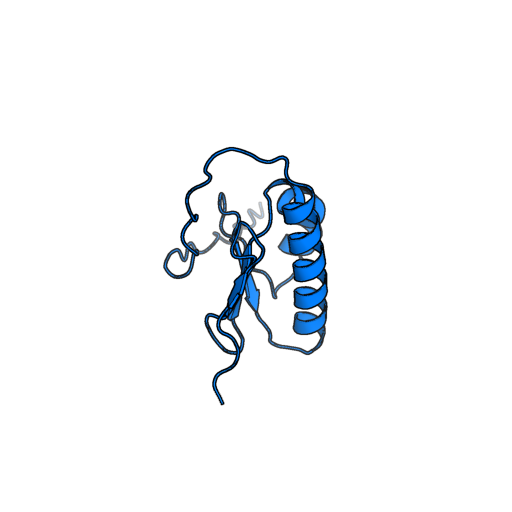.723 -5.717 1.00 45.06 100 LEU A O 1
ATOM 770 N N . PRO A 1 101 ? -6.189 -19.485 -4.939 1.00 39.88 101 PRO A N 1
ATOM 771 C CA . PRO A 1 101 ? -6.402 -20.365 -6.076 1.00 39.88 101 PRO A CA 1
ATOM 772 C C . PRO A 1 101 ? -6.544 -19.495 -7.321 1.00 39.88 101 PRO A C 1
ATOM 774 O O . PRO A 1 101 ? -7.400 -18.615 -7.374 1.00 39.88 101 PRO A O 1
ATOM 777 N N . ARG A 1 102 ? -5.677 -19.718 -8.309 1.00 39.75 102 ARG A N 1
ATOM 778 C CA . ARG A 1 102 ? -5.843 -19.137 -9.639 1.00 39.75 102 ARG A CA 1
ATOM 779 C C . ARG A 1 102 ? -7.148 -19.700 -10.187 1.00 39.75 102 ARG A C 1
ATOM 781 O O . ARG A 1 102 ? -7.243 -20.920 -10.313 1.00 39.75 102 ARG A O 1
ATOM 788 N N . ASP A 1 103 ? -8.131 -18.839 -10.446 1.00 46.91 103 ASP A N 1
ATOM 789 C CA . ASP A 1 103 ? -9.398 -19.227 -11.061 1.00 46.91 103 ASP A CA 1
ATOM 790 C C . ASP A 1 103 ? -9.133 -20.193 -12.219 1.00 46.91 103 ASP A C 1
ATOM 792 O O . ASP A 1 103 ? -8.443 -19.865 -13.192 1.00 46.91 103 ASP A O 1
ATOM 796 N N . ALA A 1 104 ? -9.637 -21.419 -12.074 1.00 45.69 104 ALA A N 1
ATOM 797 C CA . ALA A 1 104 ? -9.667 -22.378 -13.156 1.00 45.69 104 ALA A CA 1
ATOM 798 C C . ALA A 1 104 ? -10.651 -21.829 -14.190 1.00 45.69 104 ALA A C 1
ATOM 800 O O . ALA A 1 104 ? -11.867 -21.90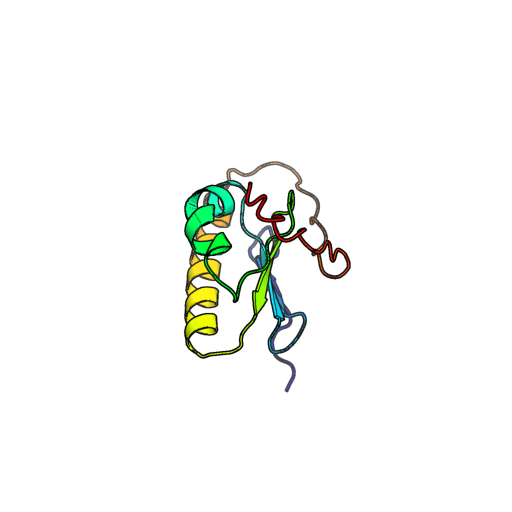6 -14.009 1.00 45.69 104 ALA A O 1
ATOM 801 N N . VAL A 1 105 ? -10.106 -21.239 -15.255 1.00 44.19 105 VAL A N 1
ATOM 802 C CA . VAL A 1 105 ? -10.831 -20.971 -16.496 1.00 44.19 105 VAL A CA 1
A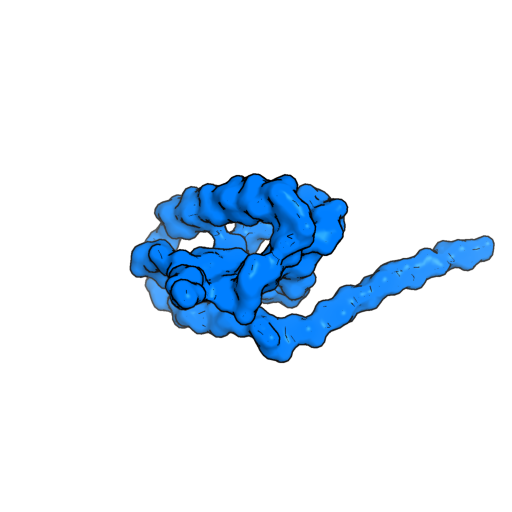TOM 803 C C . VAL A 1 105 ? -11.583 -22.248 -16.866 1.00 44.19 105 VAL A C 1
ATOM 805 O O . VAL A 1 105 ? -10.986 -23.257 -17.233 1.00 44.19 105 VAL A O 1
ATOM 808 N N . THR A 1 106 ? -12.903 -22.211 -16.697 1.00 48.44 106 THR A N 1
ATOM 809 C CA . THR A 1 106 ? -13.806 -23.206 -17.265 1.00 48.44 106 THR A CA 1
ATOM 810 C C . THR A 1 106 ? -14.056 -22.766 -18.697 1.00 48.44 106 THR A C 1
ATOM 812 O O . THR A 1 106 ? -14.910 -21.915 -18.939 1.00 48.44 106 THR A O 1
ATOM 815 N N . ASP A 1 107 ? -13.264 -23.298 -19.624 1.00 45.22 107 ASP A N 1
ATOM 816 C CA . ASP A 1 107 ? -13.609 -23.278 -21.043 1.00 45.22 107 ASP A CA 1
ATOM 817 C C . ASP A 1 107 ? -14.497 -24.495 -21.333 1.00 45.22 107 ASP A C 1
ATOM 819 O O . ASP A 1 107 ? -14.233 -25.597 -20.842 1.00 45.22 107 ASP A O 1
ATOM 823 N N . ARG A 1 108 ? -15.613 -24.235 -22.011 1.00 48.91 108 ARG A N 1
ATOM 824 C CA . ARG A 1 108 ? -16.690 -25.187 -22.309 1.00 48.91 108 ARG A CA 1
ATOM 825 C C . ARG A 1 108 ? -16.396 -26.005 -23.554 1.00 48.91 108 ARG A C 1
ATOM 827 O O . ARG A 1 108 ? -15.883 -25.415 -24.524 1.00 48.91 108 ARG A O 1
#

Foldseek 3Di:
DDDDQFDDDPPATAWGDPDPFKIKGFADPVRCVVCVVVQVPDPQWDDDPPGRIIIGGCPDPVSVVVVVVVSVNRVVVVVPDDPDPDDDHPDHCPPPDDDDPDPDPPDD

Sequence (108 aa):
MRYGQALRGPRDEIVHFHSSRDVALHLTHRAIQRFHYDLAGSSAIQLLPGSCWVTVHLDCAGDVDLLLSLVSVALEAHQNRPPSTLSAPAGCNVHRVTVLPRDAVTDR

InterPro domains:
  IPR040841 Luciferase domain [PF17648] (12-74)

pLDDT: mean 72.5, std 16.18, range [39.19, 90.38]